Protein AF-A0A401QI69-F1 (afdb_monomer_lite)

Organism: Scyliorhinus torazame (NCBI:txid75743)

Structure (mmCIF, N/CA/C/O backbone):
data_AF-A0A401QI69-F1
#
_entry.id   AF-A0A401QI69-F1
#
loop_
_atom_site.group_PDB
_atom_site.id
_atom_site.type_symbol
_atom_site.label_atom_id
_atom_site.label_alt_id
_atom_site.label_comp_id
_atom_site.label_asym_id
_atom_site.label_entity_id
_atom_site.label_seq_id
_atom_site.pdbx_PDB_ins_code
_atom_site.Cartn_x
_atom_site.Cartn_y
_atom_site.Cartn_z
_atom_site.occupancy
_atom_site.B_iso_or_equiv
_atom_site.auth_seq_id
_atom_site.auth_comp_id
_atom_site.auth_asym_id
_atom_site.auth_atom_id
_atom_site.pdbx_PDB_model_num
ATOM 1 N N . MET A 1 1 ? -0.038 32.648 -5.788 1.00 33.47 1 MET A N 1
ATOM 2 C CA . MET A 1 1 ? 0.702 31.488 -5.249 1.00 33.47 1 MET A CA 1
ATOM 3 C C . MET A 1 1 ? -0.186 30.288 -5.475 1.00 33.47 1 MET A C 1
ATOM 5 O O . MET A 1 1 ? -1.221 30.206 -4.840 1.00 33.47 1 MET A O 1
ATOM 9 N N . SER A 1 2 ? 0.137 29.480 -6.484 1.00 39.25 2 SER A N 1
ATOM 10 C CA . SER A 1 2 ? -0.649 28.316 -6.895 1.00 39.25 2 SER A CA 1
ATOM 11 C C . SER A 1 2 ? -0.845 27.386 -5.707 1.00 39.25 2 SER A C 1
ATOM 13 O O . SER A 1 2 ? 0.152 26.938 -5.131 1.00 39.25 2 SER A O 1
ATOM 15 N N . GLU A 1 3 ? -2.108 27.150 -5.358 1.00 38.16 3 GLU A N 1
ATOM 16 C CA . GLU A 1 3 ? -2.562 26.102 -4.456 1.00 38.16 3 GLU A CA 1
ATOM 17 C C . GLU A 1 3 ? -1.846 24.822 -4.865 1.00 38.16 3 GLU A C 1
ATOM 19 O O . GLU A 1 3 ? -2.106 24.207 -5.897 1.00 38.16 3 GLU A O 1
ATOM 24 N N . ARG A 1 4 ? -0.801 24.506 -4.106 1.00 42.41 4 ARG A N 1
ATOM 25 C CA . ARG A 1 4 ? -0.162 23.212 -4.163 1.00 42.41 4 ARG A CA 1
ATOM 26 C C . ARG A 1 4 ? -1.216 22.327 -3.543 1.00 42.41 4 ARG A C 1
ATOM 28 O O . ARG A 1 4 ? -1.225 22.259 -2.320 1.00 42.41 4 ARG A O 1
ATOM 35 N N . ASP A 1 5 ? -2.103 21.763 -4.371 1.00 46.53 5 ASP A N 1
ATOM 36 C CA . ASP A 1 5 ? -2.910 20.598 -4.021 1.00 46.53 5 ASP A CA 1
ATOM 37 C C . ASP A 1 5 ? -2.026 19.777 -3.101 1.00 46.53 5 ASP A C 1
ATOM 39 O O . ASP A 1 5 ? -0.975 19.271 -3.530 1.00 46.53 5 ASP A O 1
ATOM 43 N N . GLU A 1 6 ? -2.340 19.811 -1.803 1.00 48.91 6 GLU A N 1
ATOM 44 C CA . GLU A 1 6 ? -1.684 18.968 -0.829 1.00 48.91 6 GLU A CA 1
ATOM 45 C C . GLU A 1 6 ? -1.808 17.605 -1.467 1.00 48.91 6 GLU A C 1
ATOM 47 O O . GLU A 1 6 ? -2.925 17.150 -1.708 1.00 48.91 6 GLU A O 1
ATOM 52 N N . ARG A 1 7 ? -0.686 17.035 -1.919 1.00 51.34 7 ARG A N 1
ATOM 53 C CA . ARG A 1 7 ? -0.672 15.737 -2.582 1.00 51.34 7 ARG A CA 1
ATOM 54 C C . ARG A 1 7 ? -1.041 14.750 -1.496 1.00 51.34 7 ARG A C 1
ATOM 56 O O . ARG A 1 7 ? -0.169 14.132 -0.893 1.00 51.34 7 ARG A O 1
ATOM 63 N N . LYS A 1 8 ? -2.329 14.706 -1.175 1.00 55.84 8 LYS A N 1
ATOM 64 C CA . LYS A 1 8 ? -2.927 13.856 -0.184 1.00 55.84 8 LYS A CA 1
ATOM 65 C C . LYS A 1 8 ? -2.769 12.505 -0.827 1.00 55.84 8 LYS A C 1
ATOM 67 O O . LYS A 1 8 ? -3.413 12.191 -1.828 1.00 55.84 8 LYS A O 1
ATOM 72 N N . TYR A 1 9 ? -1.738 11.800 -0.380 1.00 63.03 9 TYR A N 1
ATOM 73 C CA . TYR A 1 9 ? -1.490 10.452 -0.836 1.00 63.03 9 TYR A CA 1
ATOM 74 C C . TYR A 1 9 ? -2.805 9.695 -0.707 1.00 63.03 9 TYR A C 1
ATOM 76 O O . TYR A 1 9 ? -3.521 9.900 0.272 1.00 63.03 9 TYR A O 1
ATOM 84 N N . ALA A 1 10 ? -3.124 8.857 -1.694 1.00 72.12 10 ALA A N 1
ATOM 85 C CA . ALA A 1 10 ? -4.289 7.997 -1.589 1.00 72.12 10 ALA A CA 1
ATOM 86 C C . ALA A 1 10 ? -4.206 7.250 -0.247 1.00 72.12 10 ALA A C 1
ATOM 88 O O . ALA A 1 10 ? -3.209 6.577 0.048 1.00 72.12 10 ALA A O 1
ATOM 89 N N . GLU A 1 11 ? -5.208 7.487 0.590 1.00 78.56 11 GLU A N 1
ATOM 90 C CA . GLU A 1 11 ? -5.351 6.902 1.911 1.00 78.56 11 GLU A CA 1
ATOM 91 C C . GLU A 1 11 ? -6.562 5.980 1.849 1.00 78.56 11 GLU A C 1
ATOM 93 O O . GLU A 1 11 ? -7.652 6.388 1.451 1.00 78.56 11 GLU A O 1
ATOM 98 N N . ILE A 1 12 ? -6.337 4.714 2.182 1.00 85.06 12 ILE A N 1
ATOM 99 C CA . ILE A 1 12 ? -7.386 3.716 2.346 1.00 85.06 12 ILE A CA 1
ATOM 100 C C . ILE A 1 12 ? -8.232 4.173 3.535 1.00 85.06 12 ILE A C 1
ATOM 102 O O . ILE A 1 12 ? -7.693 4.459 4.604 1.00 85.06 12 ILE A O 1
ATOM 106 N N . SER A 1 13 ? -9.551 4.253 3.365 1.00 87.12 13 SER A N 1
ATOM 107 C CA . SER A 1 13 ? -10.431 4.592 4.480 1.00 87.12 13 SER A CA 1
ATOM 108 C C . SER A 1 13 ? -10.490 3.427 5.475 1.00 87.12 13 SER A C 1
ATOM 110 O O . SER A 1 13 ? -10.438 2.252 5.099 1.00 87.12 13 SER A O 1
ATOM 112 N N . LYS A 1 14 ? -10.641 3.736 6.767 1.00 87.00 14 LYS A N 1
ATOM 113 C CA . LYS A 1 14 ? -10.860 2.704 7.794 1.00 87.00 14 LYS A CA 1
ATOM 114 C C . LYS A 1 14 ? -12.120 1.871 7.518 1.00 87.00 14 LYS A C 1
ATOM 116 O O . LYS A 1 14 ? -12.157 0.696 7.866 1.00 87.00 14 LYS A O 1
ATOM 121 N N . ASP A 1 15 ? -13.116 2.460 6.857 1.00 87.75 15 ASP A N 1
ATOM 122 C CA . ASP A 1 15 ? -14.368 1.787 6.506 1.00 87.75 15 ASP A CA 1
ATOM 123 C C . ASP A 1 15 ? -14.136 0.708 5.440 1.00 87.75 15 ASP A C 1
ATOM 125 O O . ASP A 1 15 ? -14.675 -0.388 5.558 1.00 87.75 15 ASP A O 1
ATOM 129 N N . SER A 1 16 ? -13.248 0.946 4.467 1.00 88.19 16 SER A N 1
ATOM 130 C CA . SER A 1 16 ? -12.834 -0.089 3.511 1.00 88.19 16 SER A CA 1
ATOM 131 C C . SER A 1 16 ? -12.162 -1.274 4.212 1.00 88.19 16 SER A C 1
ATOM 133 O O . SER A 1 16 ? -12.422 -2.423 3.861 1.00 88.19 16 SER A O 1
ATOM 135 N N . VAL A 1 17 ? -11.330 -1.024 5.230 1.00 89.06 17 VAL A N 1
ATOM 136 C CA . VAL A 1 17 ? -10.694 -2.098 6.017 1.00 89.06 17 VAL A CA 1
ATOM 137 C C . VAL A 1 17 ? -11.736 -2.907 6.792 1.00 89.06 17 VAL A C 1
ATOM 139 O O . VAL A 1 17 ? -11.640 -4.133 6.841 1.00 89.06 17 VAL A O 1
ATOM 142 N N . LYS A 1 18 ? -12.760 -2.249 7.346 1.00 89.25 18 LYS A N 1
ATOM 143 C CA . LYS A 1 18 ? -13.867 -2.932 8.027 1.00 89.25 18 LYS A CA 1
ATOM 144 C C . LYS A 1 18 ? -14.687 -3.799 7.084 1.00 89.25 18 LYS A C 1
ATOM 146 O O . LYS A 1 18 ? -14.882 -4.967 7.386 1.00 89.25 18 LYS A O 1
ATOM 151 N N . LEU A 1 19 ? -15.075 -3.275 5.922 1.00 89.50 19 LEU A N 1
ATOM 152 C CA . LEU A 1 19 ? -15.814 -4.043 4.912 1.00 89.50 19 LEU A CA 1
ATOM 153 C C . LEU A 1 19 ? -15.033 -5.289 4.467 1.00 89.50 19 LEU A C 1
ATOM 155 O O . LEU A 1 19 ? -15.601 -6.363 4.272 1.00 89.50 19 LEU A O 1
ATOM 159 N N . MET A 1 20 ? -13.708 -5.169 4.352 1.00 89.56 20 MET A N 1
ATOM 160 C CA . MET A 1 20 ? -12.838 -6.307 4.055 1.00 89.56 20 MET A CA 1
ATOM 161 C C . MET A 1 20 ? -12.817 -7.328 5.193 1.00 89.56 20 MET A C 1
ATOM 163 O O . MET A 1 20 ? -12.861 -8.528 4.927 1.00 89.56 20 MET A O 1
ATOM 167 N N . ALA A 1 21 ? -12.789 -6.888 6.449 1.00 88.38 21 ALA A N 1
ATOM 168 C CA . ALA A 1 21 ? -12.858 -7.790 7.593 1.00 88.38 21 ALA A CA 1
ATOM 169 C C . ALA A 1 21 ? -14.214 -8.503 7.692 1.00 88.38 21 ALA A C 1
ATOM 171 O O . ALA A 1 21 ? -14.246 -9.724 7.857 1.00 88.38 21 ALA A O 1
ATOM 172 N N . GLU A 1 22 ? -15.315 -7.780 7.476 1.00 89.62 22 GLU A N 1
ATOM 173 C CA . GLU A 1 22 ? -16.673 -8.333 7.437 1.00 89.62 22 GLU A CA 1
ATOM 174 C C . GLU A 1 22 ? -16.807 -9.407 6.350 1.00 89.62 22 GLU A C 1
ATOM 176 O O . GLU A 1 22 ? -17.428 -10.444 6.576 1.00 89.62 22 GLU A O 1
ATOM 181 N N . SER A 1 23 ? -16.140 -9.229 5.201 1.00 87.44 23 SER A N 1
ATOM 182 C CA . SER A 1 23 ? -16.116 -10.236 4.128 1.00 87.44 23 SER A CA 1
ATOM 183 C C . SER A 1 23 ? -15.452 -11.563 4.531 1.00 87.44 23 SER A C 1
ATOM 185 O O . SER A 1 23 ? -15.744 -12.605 3.944 1.00 87.44 23 SER A O 1
ATOM 187 N N . VAL A 1 24 ? -14.583 -11.537 5.546 1.00 88.50 24 VAL A N 1
ATOM 188 C CA . VAL A 1 24 ? -13.916 -12.712 6.133 1.00 88.50 24 VAL A CA 1
ATOM 189 C C . VAL A 1 24 ? -14.643 -13.188 7.405 1.00 88.50 24 VAL A C 1
ATOM 191 O O . VAL A 1 24 ? -14.265 -14.198 7.995 1.00 88.50 24 VAL A O 1
ATOM 194 N N . GLY A 1 25 ? -15.719 -12.507 7.816 1.00 87.50 25 GLY A N 1
ATOM 195 C CA . GLY A 1 25 ? -16.477 -12.813 9.030 1.00 87.50 25 GLY A CA 1
ATOM 196 C C . GLY A 1 25 ? -15.823 -12.297 10.316 1.00 87.50 25 GLY A C 1
ATOM 197 O O . GLY A 1 25 ? -16.051 -12.866 11.381 1.00 87.50 25 GLY A O 1
ATOM 198 N N . LEU A 1 26 ? -14.988 -11.258 10.222 1.00 90.00 26 LEU A N 1
ATOM 199 C CA . LEU A 1 26 ? -14.308 -10.620 11.350 1.00 90.00 26 LEU A CA 1
ATOM 200 C C . LEU A 1 26 ? -14.850 -9.205 11.579 1.00 90.00 26 LEU A C 1
ATOM 202 O O . LEU A 1 26 ? -14.959 -8.420 10.642 1.00 90.00 26 LEU A O 1
ATOM 206 N N . GLU A 1 27 ? -15.108 -8.846 12.835 1.00 89.25 27 GLU A N 1
ATOM 207 C CA . GLU A 1 27 ? -15.415 -7.467 13.228 1.00 89.25 27 GLU A CA 1
ATOM 208 C C . GLU A 1 27 ? -14.159 -6.787 13.783 1.00 89.25 27 GLU A C 1
ATOM 210 O O . GLU A 1 27 ? -13.478 -7.321 14.662 1.00 89.25 27 GLU A O 1
ATOM 215 N N . LEU A 1 28 ? -13.841 -5.595 13.273 1.00 88.31 28 LEU A N 1
ATOM 216 C CA . LEU A 1 28 ? -12.686 -4.811 13.707 1.00 88.31 28 LEU A CA 1
ATOM 217 C C . LEU A 1 28 ? -13.124 -3.547 14.446 1.00 88.31 28 LEU A C 1
ATOM 219 O O . LEU A 1 28 ? -13.981 -2.795 13.981 1.00 88.31 28 LEU A O 1
ATOM 223 N N . GLY A 1 29 ? -12.461 -3.266 15.569 1.00 90.19 29 GLY A N 1
ATOM 224 C CA . GLY A 1 29 ? -12.606 -1.992 16.271 1.00 90.19 29 GLY A CA 1
ATOM 225 C C . GLY A 1 29 ? -12.080 -0.811 15.447 1.00 90.19 29 GLY A C 1
ATOM 226 O O . GLY A 1 29 ? -11.203 -0.965 14.592 1.00 90.19 29 GLY A O 1
ATOM 227 N N . ASP A 1 30 ? -12.593 0.388 15.723 1.00 89.25 30 ASP A N 1
ATOM 228 C CA . ASP A 1 30 ? -12.230 1.623 15.012 1.00 89.25 30 ASP A CA 1
ATOM 229 C C . ASP A 1 30 ? -10.731 1.930 15.049 1.00 89.25 30 ASP A C 1
ATOM 231 O O . ASP A 1 30 ? -10.159 2.331 14.037 1.00 89.25 30 ASP A O 1
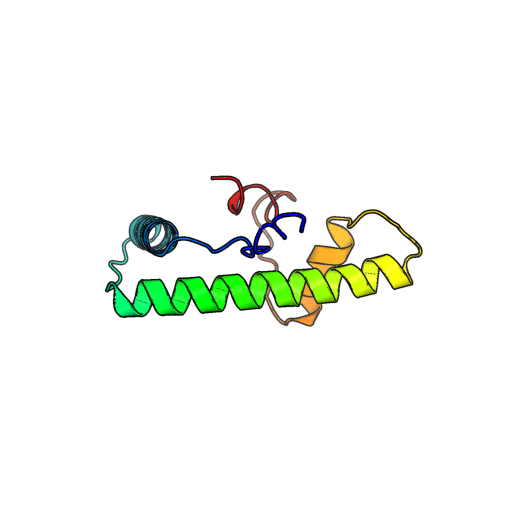ATOM 235 N N . GLU A 1 31 ? -10.096 1.715 16.200 1.00 90.62 31 GLU A N 1
ATOM 236 C CA . GLU A 1 31 ? -8.668 1.968 16.403 1.00 90.62 31 GLU A CA 1
ATOM 237 C C . GLU A 1 31 ? -7.803 1.005 15.579 1.00 90.62 31 GLU A C 1
ATOM 239 O O . GLU A 1 31 ? -6.915 1.433 14.842 1.00 90.62 31 GLU A O 1
ATOM 244 N N . VAL A 1 32 ? -8.128 -0.291 15.614 1.00 91.44 32 VAL A N 1
ATOM 245 C CA . VAL A 1 32 ? -7.431 -1.323 14.831 1.00 91.44 32 VAL A CA 1
ATOM 246 C C . VAL A 1 32 ? -7.625 -1.086 13.334 1.00 91.44 32 VAL A C 1
ATOM 248 O O . VAL A 1 32 ? -6.675 -1.191 12.564 1.00 91.44 32 VAL A O 1
ATOM 251 N N . SER A 1 33 ? -8.834 -0.702 12.919 1.00 89.50 33 SER A N 1
ATOM 252 C CA . SER A 1 33 ? -9.142 -0.392 11.518 1.00 89.50 33 SER A CA 1
ATOM 253 C C . SER A 1 33 ? -8.342 0.810 11.010 1.00 89.50 33 SER A C 1
ATOM 255 O O . SER A 1 33 ? -7.858 0.792 9.880 1.00 89.50 33 SER A O 1
ATOM 257 N N . ALA A 1 34 ? -8.168 1.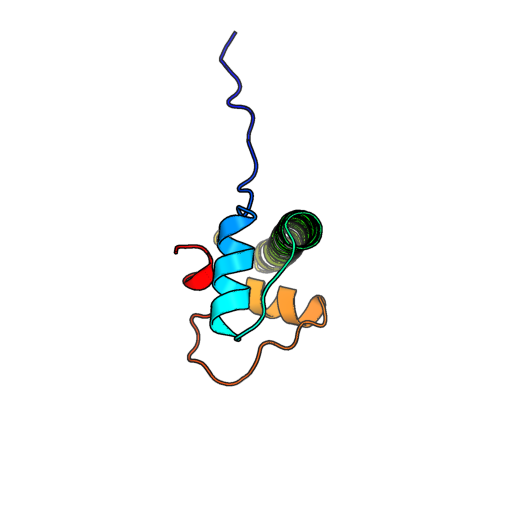844 11.841 1.00 88.50 34 ALA A N 1
ATOM 258 C CA . ALA A 1 34 ? -7.371 3.020 11.499 1.00 88.50 34 ALA A CA 1
ATOM 259 C C . ALA A 1 34 ? -5.869 2.700 11.399 1.00 88.50 34 ALA A C 1
ATOM 261 O O . ALA A 1 34 ? -5.216 3.138 10.451 1.00 88.50 34 ALA A O 1
A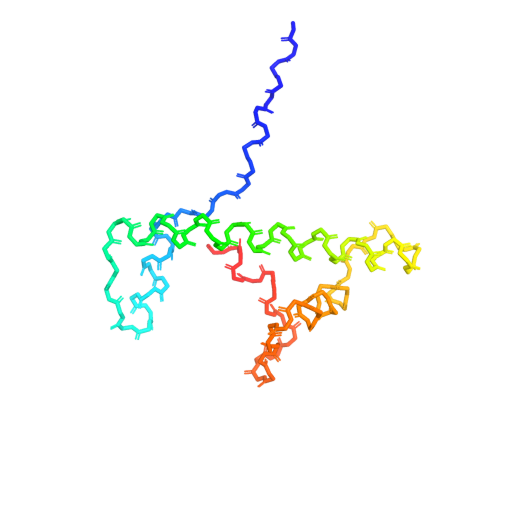TOM 262 N N . LEU A 1 35 ? -5.331 1.903 12.329 1.00 89.94 35 LEU A N 1
ATOM 263 C CA . LEU A 1 35 ? -3.937 1.448 12.283 1.00 89.94 35 LEU A CA 1
ATOM 264 C C . LEU A 1 35 ? -3.671 0.581 11.047 1.00 89.94 35 LEU A C 1
ATOM 266 O O . LEU A 1 35 ? -2.728 0.835 10.299 1.00 89.94 35 LEU A O 1
ATOM 270 N N . LEU A 1 36 ? -4.550 -0.385 10.772 1.00 88.62 36 LEU A N 1
ATOM 271 C CA . LEU A 1 36 ? -4.450 -1.240 9.589 1.00 88.62 36 LEU A CA 1
ATOM 272 C C . LEU A 1 36 ? -4.542 -0.440 8.288 1.00 88.62 36 LEU A C 1
ATOM 274 O O . LEU A 1 36 ? -3.808 -0.726 7.344 1.00 88.62 36 LEU A O 1
ATOM 278 N N . ALA A 1 37 ? -5.405 0.576 8.227 1.00 88.06 37 ALA A N 1
ATOM 279 C CA . ALA A 1 37 ? -5.496 1.449 7.062 1.00 88.06 37 ALA A CA 1
ATOM 280 C C . ALA A 1 37 ? -4.158 2.156 6.781 1.00 88.06 37 ALA A C 1
ATOM 282 O O . ALA A 1 37 ? -3.697 2.173 5.635 1.00 88.06 37 ALA A O 1
ATOM 283 N N . GLN A 1 38 ? -3.494 2.674 7.819 1.00 87.88 38 GLN A N 1
ATOM 284 C CA . GLN A 1 38 ? -2.179 3.309 7.689 1.00 87.88 38 GLN A CA 1
ATOM 285 C C . GLN A 1 38 ? -1.095 2.311 7.270 1.00 87.88 38 GLN A C 1
ATOM 287 O O . GLN A 1 38 ? -0.339 2.595 6.335 1.00 87.88 38 GLN A O 1
ATOM 292 N N . ASP A 1 39 ? -1.059 1.133 7.892 1.00 88.69 39 ASP A N 1
ATOM 293 C CA . ASP A 1 39 ? -0.089 0.078 7.585 1.00 88.69 39 ASP A CA 1
ATOM 294 C C . ASP A 1 39 ? -0.214 -0.417 6.141 1.00 88.69 39 ASP A C 1
ATOM 296 O O . ASP A 1 39 ? 0.782 -0.535 5.421 1.00 88.69 39 ASP A O 1
ATOM 300 N N . VAL A 1 40 ? -1.441 -0.662 5.676 1.00 87.31 40 VAL A N 1
ATOM 301 C CA . VAL A 1 40 ? -1.706 -1.068 4.289 1.00 87.31 40 VAL A CA 1
ATOM 302 C C . VAL A 1 40 ? -1.265 0.028 3.323 1.00 87.31 40 VAL A C 1
ATOM 304 O O . VAL A 1 40 ? -0.595 -0.257 2.327 1.00 87.31 40 VAL A O 1
ATOM 307 N N . CYS A 1 41 ? -1.568 1.291 3.626 1.00 86.69 41 CYS A N 1
ATOM 308 C CA . CYS A 1 41 ? -1.129 2.410 2.802 1.00 86.69 41 CYS A CA 1
ATOM 309 C C . CYS A 1 41 ? 0.398 2.525 2.728 1.00 86.69 41 CYS A C 1
ATOM 311 O O . CYS A 1 41 ? 0.944 2.798 1.655 1.00 86.69 41 CYS A O 1
ATOM 313 N N . TYR A 1 42 ? 1.091 2.329 3.851 1.00 86.50 42 TYR A N 1
ATOM 314 C CA . TYR A 1 42 ? 2.549 2.315 3.896 1.00 86.50 42 TYR A CA 1
ATOM 315 C C . TYR A 1 42 ? 3.106 1.189 3.016 1.00 86.50 42 TYR A C 1
ATOM 317 O O . TYR A 1 42 ? 3.896 1.455 2.106 1.00 86.50 42 TYR A O 1
ATOM 325 N N . ARG A 1 43 ? 2.621 -0.044 3.203 1.00 85.75 43 ARG A N 1
ATOM 326 C CA . ARG A 1 43 ? 3.074 -1.221 2.442 1.00 85.75 43 ARG A CA 1
ATOM 327 C C . ARG A 1 43 ? 2.828 -1.087 0.941 1.00 85.75 43 ARG A C 1
ATOM 329 O O . ARG A 1 43 ? 3.685 -1.467 0.141 1.00 85.75 43 ARG A O 1
ATOM 336 N N . LEU A 1 44 ? 1.691 -0.519 0.532 1.00 85.7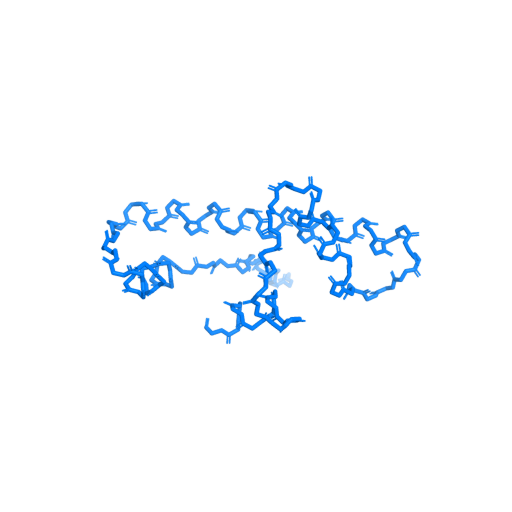5 44 LEU A N 1
ATOM 337 C CA . LEU A 1 44 ? 1.393 -0.250 -0.879 1.00 85.75 44 LEU A CA 1
ATOM 338 C C . LEU A 1 44 ? 2.385 0.745 -1.488 1.00 85.75 44 LEU A C 1
ATOM 340 O O . LEU A 1 44 ? 2.877 0.528 -2.600 1.00 85.75 44 LEU A O 1
ATOM 344 N N . ARG A 1 45 ? 2.708 1.823 -0.765 1.00 86.62 45 ARG A N 1
ATOM 345 C CA . ARG A 1 45 ? 3.681 2.827 -1.217 1.00 86.62 45 ARG A CA 1
ATOM 346 C C . ARG A 1 45 ? 5.085 2.244 -1.322 1.00 86.62 45 ARG A C 1
ATOM 348 O O . ARG A 1 45 ? 5.727 2.418 -2.356 1.00 86.62 45 ARG A O 1
ATOM 355 N N . GLU A 1 46 ? 5.517 1.508 -0.307 1.00 87.06 46 GLU A N 1
ATOM 356 C CA . GLU A 1 46 ? 6.816 0.832 -0.275 1.00 87.06 46 GLU A CA 1
ATOM 357 C C . GLU A 1 46 ? 6.956 -0.169 -1.432 1.00 87.06 46 GLU A C 1
ATOM 359 O O . GLU A 1 46 ? 7.908 -0.104 -2.212 1.00 87.06 46 GLU A O 1
ATOM 364 N N . THR A 1 47 ? 5.952 -1.027 -1.635 1.00 85.38 47 THR A N 1
ATOM 365 C CA . THR A 1 47 ? 5.946 -2.009 -2.732 1.00 85.38 47 THR A CA 1
ATOM 366 C C . THR A 1 47 ? 5.957 -1.326 -4.099 1.00 85.38 47 THR A C 1
ATOM 368 O O . THR A 1 47 ? 6.692 -1.737 -4.998 1.00 85.38 47 THR A O 1
ATOM 371 N N . THR A 1 48 ? 5.194 -0.241 -4.264 1.00 87.31 48 THR A N 1
ATOM 372 C CA . THR A 1 48 ? 5.177 0.544 -5.508 1.00 87.31 48 THR A CA 1
ATOM 373 C C . THR A 1 48 ? 6.534 1.190 -5.779 1.00 87.31 48 THR A C 1
ATOM 375 O O . THR A 1 48 ? 7.010 1.183 -6.916 1.00 87.31 48 THR A O 1
ATOM 378 N N . GLN A 1 49 ? 7.188 1.721 -4.744 1.00 88.06 49 GLN A N 1
ATOM 379 C CA . GLN A 1 49 ? 8.516 2.314 -4.856 1.00 88.06 49 GLN A CA 1
ATOM 380 C C . GLN A 1 49 ? 9.567 1.267 -5.248 1.00 88.06 49 GLN A C 1
ATOM 382 O O . GLN A 1 49 ? 10.368 1.522 -6.151 1.00 88.06 49 GLN A O 1
ATOM 387 N N . ASN A 1 50 ? 9.515 0.077 -4.650 1.00 85.44 50 ASN A N 1
ATOM 388 C CA . ASN A 1 50 ? 10.379 -1.050 -5.005 1.00 85.44 50 ASN A CA 1
ATOM 389 C C . ASN A 1 50 ? 10.121 -1.520 -6.449 1.00 85.44 50 ASN A C 1
ATOM 391 O O . ASN A 1 50 ? 11.055 -1.687 -7.233 1.00 85.44 50 ASN A O 1
ATOM 395 N N . GLY A 1 51 ? 8.853 -1.628 -6.858 1.00 85.38 51 GLY A N 1
ATOM 396 C CA . GLY A 1 51 ? 8.458 -1.918 -8.243 1.00 85.38 51 GLY A CA 1
ATOM 397 C C . GLY A 1 51 ? 9.003 -0.894 -9.242 1.00 85.38 51 GLY A C 1
ATOM 398 O O . GLY A 1 51 ? 9.498 -1.247 -10.314 1.00 85.38 51 GLY A O 1
ATOM 399 N N . ALA A 1 52 ? 8.991 0.390 -8.876 1.00 86.12 52 ALA A N 1
ATOM 400 C CA . ALA A 1 52 ? 9.544 1.451 -9.708 1.00 86.12 52 ALA A CA 1
ATOM 401 C C . ALA A 1 52 ? 11.068 1.339 -9.888 1.00 86.12 52 ALA A C 1
ATOM 403 O O . ALA A 1 52 ? 11.586 1.771 -10.921 1.00 86.12 52 ALA A O 1
ATOM 404 N N . GLN A 1 53 ? 11.797 0.743 -8.938 1.00 87.25 53 GLN A N 1
ATOM 405 C CA . GLN A 1 53 ? 13.215 0.431 -9.131 1.00 87.25 53 GLN A CA 1
ATOM 406 C C . GLN A 1 53 ? 13.392 -0.648 -10.205 1.00 87.25 53 GLN A C 1
ATOM 408 O O . GLN A 1 53 ? 14.158 -0.434 -11.146 1.00 87.25 53 GLN A O 1
ATOM 413 N N . PHE A 1 54 ? 12.626 -1.746 -10.156 1.00 83.56 54 PHE A N 1
ATOM 414 C CA . PHE A 1 54 ? 12.666 -2.788 -11.196 1.00 83.56 54 PHE A CA 1
ATOM 415 C C . PHE A 1 54 ? 12.329 -2.241 -12.590 1.00 83.56 54 PHE A C 1
ATOM 417 O O . PHE A 1 54 ? 13.039 -2.540 -13.552 1.00 83.56 54 PHE A O 1
ATOM 424 N N . MET A 1 55 ? 11.339 -1.349 -12.684 1.00 86.56 55 MET A N 1
ATOM 425 C CA . MET A 1 55 ? 10.996 -0.645 -13.924 1.00 86.56 55 MET A CA 1
ATOM 426 C C . MET A 1 55 ? 12.184 0.158 -14.485 1.00 86.56 55 MET A C 1
ATOM 428 O O . MET A 1 55 ? 12.498 0.057 -15.676 1.00 86.56 55 MET A O 1
ATOM 432 N N . LYS A 1 56 ? 12.866 0.934 -13.626 1.00 87.75 56 LYS A N 1
ATOM 433 C CA . LYS A 1 56 ? 14.044 1.733 -14.005 1.00 87.75 56 LYS A CA 1
ATOM 434 C C . LYS A 1 56 ? 15.199 0.845 -14.465 1.00 87.75 56 LYS A C 1
ATOM 436 O O . LYS A 1 56 ? 15.8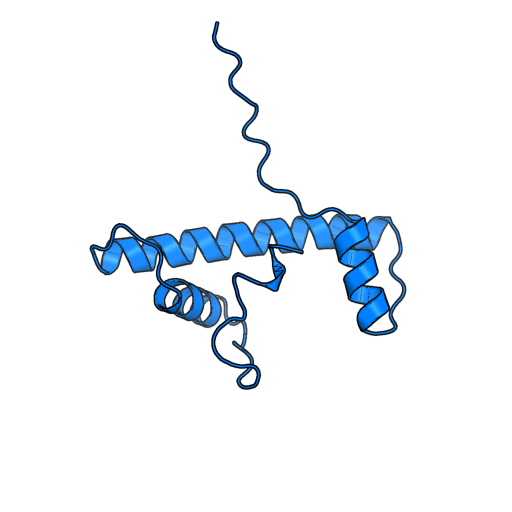15 1.142 -15.487 1.00 87.75 56 LYS A O 1
ATOM 441 N N . HIS A 1 57 ? 15.456 -0.264 -13.770 1.00 88.38 57 HIS A N 1
ATOM 442 C CA . HIS A 1 57 ? 16.479 -1.238 -14.163 1.00 88.38 57 HIS A CA 1
ATOM 443 C C . HIS A 1 57 ? 16.152 -1.928 -15.493 1.00 88.38 57 HIS A C 1
ATOM 445 O O . HIS A 1 57 ? 17.052 -2.197 -16.284 1.00 88.38 57 HIS A O 1
ATOM 451 N N . ALA A 1 58 ? 14.867 -2.130 -15.788 1.00 84.69 58 ALA A N 1
ATOM 452 C CA . ALA A 1 58 ? 14.394 -2.648 -17.068 1.00 84.69 58 ALA A CA 1
ATOM 453 C C . ALA A 1 58 ? 14.357 -1.593 -18.196 1.00 84.69 58 ALA A C 1
ATOM 455 O O . ALA A 1 58 ? 13.907 -1.906 -19.297 1.00 84.69 58 ALA A O 1
ATOM 456 N N . LYS A 1 59 ? 14.803 -0.347 -17.947 1.00 87.44 59 LYS A N 1
ATOM 457 C CA . LYS A 1 59 ? 14.754 0.796 -18.886 1.00 87.44 59 LYS A CA 1
ATOM 458 C C . LYS A 1 59 ? 13.347 1.102 -19.424 1.00 87.44 59 LYS A C 1
ATOM 460 O O . LYS A 1 59 ? 13.198 1.709 -20.485 1.00 87.44 59 LYS A O 1
ATOM 465 N N . ARG A 1 60 ? 12.300 0.702 -18.700 1.00 83.62 60 ARG A N 1
ATOM 466 C CA . ARG A 1 60 ? 10.903 0.966 -19.064 1.00 83.62 60 ARG A CA 1
ATOM 467 C C . ARG A 1 60 ? 10.417 2.242 -18.377 1.00 83.62 60 ARG A C 1
ATOM 469 O O . ARG A 1 60 ? 10.904 2.620 -17.320 1.00 83.62 60 ARG A O 1
ATOM 476 N N . ARG A 1 61 ? 9.449 2.924 -19.000 1.00 83.44 61 ARG A N 1
ATOM 477 C CA . ARG A 1 61 ? 8.770 4.111 -18.429 1.00 83.44 61 ARG A CA 1
ATOM 478 C C . ARG A 1 61 ? 7.373 3.803 -17.883 1.00 83.44 61 ARG A C 1
ATOM 480 O O . ARG A 1 61 ? 6.735 4.685 -17.321 1.00 83.44 61 ARG A O 1
ATOM 487 N N . ARG A 1 62 ? 6.888 2.573 -18.080 1.00 84.38 62 ARG A N 1
ATOM 488 C CA . ARG A 1 62 ? 5.597 2.076 -17.591 1.00 84.38 62 ARG A CA 1
ATOM 489 C C . ARG A 1 62 ? 5.836 0.951 -16.592 1.00 84.38 62 ARG A C 1
ATOM 491 O O . ARG A 1 62 ? 6.580 0.021 -16.910 1.00 84.38 62 ARG A O 1
ATOM 498 N N . LEU A 1 63 ? 5.194 1.050 -15.428 1.00 80.31 63 LEU A N 1
ATOM 499 C CA . LEU A 1 63 ? 5.198 -0.001 -14.413 1.00 80.31 63 LEU A CA 1
ATOM 500 C C . LEU A 1 63 ? 4.408 -1.190 -14.960 1.00 80.31 63 LEU A C 1
ATOM 502 O O . LEU A 1 63 ? 3.220 -1.051 -15.249 1.00 80.31 63 LEU A O 1
ATOM 506 N N . ALA A 1 64 ? 5.075 -2.322 -15.159 1.00 84.19 64 ALA A N 1
ATOM 507 C CA . ALA A 1 64 ? 4.414 -3.544 -15.593 1.00 84.19 64 ALA A CA 1
ATOM 508 C C . ALA A 1 64 ? 3.983 -4.367 -14.375 1.00 84.19 64 AL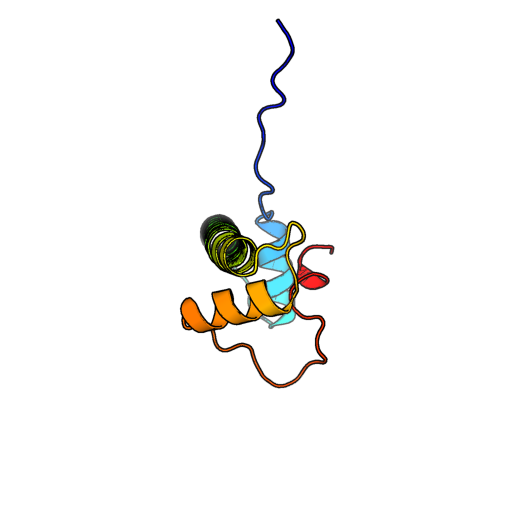A A C 1
ATOM 510 O O . ALA A 1 64 ? 4.594 -4.281 -13.308 1.00 84.19 64 ALA A O 1
ATOM 511 N N . VAL A 1 65 ? 2.971 -5.219 -14.556 1.00 85.19 65 VAL A N 1
ATOM 512 C CA . VAL A 1 65 ? 2.526 -6.171 -13.521 1.00 85.19 65 VAL A CA 1
ATOM 513 C C . VAL A 1 65 ? 3.689 -7.060 -13.064 1.00 85.19 65 VAL A C 1
ATOM 515 O O . VAL A 1 65 ? 3.812 -7.361 -11.883 1.00 85.19 65 VAL A O 1
ATOM 518 N N . GLU A 1 66 ? 4.605 -7.405 -13.970 1.00 84.81 66 GLU A N 1
ATOM 519 C CA . GLU A 1 66 ? 5.813 -8.177 -13.660 1.00 84.81 66 GLU A CA 1
ATOM 520 C C . GLU A 1 66 ? 6.756 -7.474 -12.668 1.00 84.81 66 GLU A C 1
ATOM 522 O O . GLU A 1 66 ? 7.311 -8.135 -11.790 1.00 84.81 66 GLU A O 1
ATOM 527 N N . ASP A 1 67 ? 6.916 -6.146 -12.761 1.00 82.25 67 ASP A N 1
ATOM 528 C CA . ASP A 1 67 ? 7.754 -5.381 -11.822 1.00 82.25 67 ASP A CA 1
ATOM 529 C C . ASP A 1 67 ? 7.149 -5.384 -10.426 1.00 82.25 67 ASP A C 1
ATOM 531 O O . ASP A 1 67 ? 7.856 -5.515 -9.428 1.00 82.25 67 ASP A O 1
ATOM 535 N N . PHE A 1 68 ? 5.825 -5.246 -10.370 1.00 84.12 68 PHE A N 1
ATOM 536 C CA . PHE A 1 68 ? 5.083 -5.239 -9.122 1.00 84.12 68 PHE A CA 1
ATOM 537 C C . PHE A 1 68 ? 5.089 -6.628 -8.471 1.00 84.12 68 PHE A C 1
ATOM 539 O O . PHE A 1 68 ? 5.397 -6.755 -7.290 1.00 84.12 68 PHE A O 1
ATOM 546 N N . ASN A 1 69 ? 4.875 -7.688 -9.255 1.00 85.06 69 ASN A N 1
ATOM 547 C CA . ASN A 1 69 ? 4.986 -9.071 -8.790 1.00 85.06 69 ASN A CA 1
ATOM 548 C C . ASN A 1 69 ? 6.399 -9.394 -8.284 1.00 85.06 69 ASN A C 1
ATOM 550 O O . ASN A 1 69 ? 6.554 -10.092 -7.282 1.00 85.06 69 ASN A O 1
ATOM 554 N N . ARG A 1 70 ? 7.444 -8.878 -8.946 1.00 82.62 70 ARG A N 1
ATOM 555 C CA . ARG A 1 70 ? 8.828 -9.024 -8.477 1.00 82.62 70 ARG A CA 1
ATOM 556 C C . ARG A 1 70 ? 9.064 -8.261 -7.171 1.00 82.62 70 ARG A C 1
ATOM 558 O O . ARG A 1 70 ? 9.723 -8.804 -6.289 1.00 82.62 70 ARG A O 1
ATOM 565 N N . ALA A 1 71 ? 8.498 -7.064 -7.019 1.00 84.81 71 ALA A N 1
ATOM 566 C CA . ALA A 1 71 ? 8.565 -6.299 -5.775 1.00 84.81 71 ALA A CA 1
ATOM 567 C C . ALA A 1 71 ? 7.869 -7.004 -4.604 1.00 84.81 71 ALA A C 1
ATOM 569 O O . ALA A 1 71 ? 8.439 -7.056 -3.520 1.00 84.81 71 ALA A O 1
ATOM 570 N N . LEU A 1 72 ? 6.704 -7.617 -4.832 1.00 82.00 72 LEU A N 1
ATOM 571 C CA . LEU A 1 72 ? 5.998 -8.407 -3.816 1.00 82.00 72 LEU A CA 1
ATOM 572 C C . LEU A 1 72 ? 6.818 -9.613 -3.344 1.00 82.00 72 LEU A C 1
ATOM 574 O O . LEU A 1 72 ? 6.969 -9.823 -2.142 1.00 82.00 72 LEU A O 1
ATOM 578 N N . ARG A 1 73 ? 7.424 -10.355 -4.282 1.00 80.88 73 ARG A N 1
ATOM 579 C CA . ARG A 1 73 ? 8.332 -11.467 -3.950 1.00 80.88 73 ARG A CA 1
ATOM 580 C C . ARG A 1 73 ? 9.539 -10.999 -3.141 1.00 80.88 73 ARG A C 1
ATOM 582 O O . ARG A 1 73 ? 9.982 -11.702 -2.241 1.00 80.88 73 ARG A O 1
ATOM 589 N N . TRP A 1 74 ? 10.071 -9.819 -3.457 1.00 75.81 74 TRP A N 1
ATOM 590 C CA . TRP A 1 74 ? 11.206 -9.239 -2.738 1.00 75.81 74 TRP A CA 1
ATOM 591 C C . TRP A 1 74 ? 10.827 -8.751 -1.333 1.00 75.81 74 TRP A C 1
ATOM 593 O O . TRP A 1 74 ? 11.635 -8.839 -0.417 1.00 75.81 74 TRP A O 1
ATOM 603 N N . ALA A 1 75 ? 9.576 -8.326 -1.145 1.00 71.88 75 ALA A N 1
ATOM 604 C CA . ALA A 1 75 ? 8.993 -7.991 0.152 1.00 71.88 75 ALA A CA 1
ATOM 605 C C . ALA A 1 75 ? 8.575 -9.227 0.985 1.00 71.88 75 ALA A C 1
ATOM 607 O O . ALA A 1 75 ? 7.932 -9.069 2.019 1.00 71.88 75 ALA A O 1
ATOM 608 N N . ASN A 1 76 ? 8.914 -10.450 0.546 1.00 65.25 76 ASN A N 1
ATOM 609 C CA . ASN A 1 76 ? 8.529 -11.719 1.178 1.00 65.25 76 ASN A CA 1
ATOM 610 C C . ASN A 1 76 ? 7.004 -11.886 1.360 1.00 65.25 76 ASN A C 1
ATOM 612 O O . ASN A 1 76 ? 6.546 -12.589 2.260 1.00 65.25 76 ASN A O 1
ATOM 616 N N . VAL A 1 77 ? 6.211 -11.231 0.507 1.00 62.47 77 VAL A N 1
ATOM 617 C CA . VAL A 1 77 ? 4.768 -11.454 0.420 1.00 62.47 77 VAL A CA 1
ATOM 618 C C . VAL A 1 77 ? 4.556 -12.571 -0.594 1.00 62.47 77 VAL A C 1
ATOM 620 O O . VAL A 1 77 ? 4.900 -12.423 -1.770 1.00 62.47 77 VAL A O 1
ATOM 623 N N . GLU A 1 78 ? 4.013 -13.704 -0.148 1.00 54.16 78 GLU A N 1
ATOM 624 C CA . GLU A 1 78 ? 3.599 -14.768 -1.057 1.00 54.16 78 GLU A CA 1
ATOM 625 C C . GLU A 1 78 ? 2.532 -14.211 -2.004 1.00 54.16 78 GLU A C 1
ATOM 627 O O . GLU A 1 78 ? 1.433 -13.829 -1.600 1.00 54.16 78 GLU A O 1
ATOM 632 N N . VAL A 1 79 ? 2.871 -14.129 -3.292 1.00 53.69 79 VAL A N 1
ATOM 633 C CA . VAL A 1 79 ? 1.876 -13.899 -4.338 1.00 53.69 79 VAL A CA 1
ATOM 634 C C . VAL A 1 79 ? 1.098 -15.201 -4.428 1.00 53.69 79 VAL A C 1
ATOM 636 O O . VAL A 1 79 ? 1.577 -16.142 -5.055 1.00 53.69 79 VAL A O 1
ATOM 639 N N . GLY A 1 80 ? -0.038 -15.271 -3.731 1.00 44.84 80 GLY A N 1
ATOM 640 C CA . GLY A 1 80 ? -0.896 -16.450 -3.719 1.00 44.84 80 GLY A CA 1
ATOM 641 C C . GLY A 1 80 ? -1.176 -16.914 -5.146 1.00 44.84 80 GLY A C 1
ATOM 642 O O . GLY A 1 80 ? -1.819 -16.209 -5.927 1.00 44.84 80 GLY A O 1
ATOM 643 N N . ASP A 1 81 ? -0.648 -18.084 -5.489 1.00 42.94 81 ASP A N 1
ATOM 644 C CA . ASP A 1 81 ? -1.000 -18.804 -6.702 1.00 42.94 81 ASP A CA 1
ATOM 645 C C . ASP A 1 81 ? -2.463 -19.239 -6.561 1.00 42.94 81 ASP A C 1
ATOM 647 O O . ASP A 1 81 ? -2.793 -20.016 -5.668 1.00 42.94 81 ASP A O 1
ATOM 651 N N . GLY A 1 82 ? -3.365 -18.673 -7.367 1.00 40.88 82 GLY A N 1
ATOM 652 C CA . GLY A 1 82 ? -4.769 -19.100 -7.346 1.00 40.88 82 GLY A CA 1
ATOM 653 C C . GLY A 1 82 ? -5.838 -18.012 -7.362 1.00 40.88 82 GLY A C 1
ATOM 654 O O . GLY A 1 82 ? -6.865 -18.179 -6.712 1.00 40.88 82 GLY A O 1
ATOM 655 N N . ARG A 1 83 ? -5.647 -16.925 -8.119 1.00 38.91 83 ARG A N 1
ATOM 656 C CA . ARG A 1 83 ? -6.749 -16.216 -8.804 1.00 38.91 83 ARG A CA 1
ATOM 657 C C . ARG A 1 83 ? -6.179 -15.347 -9.931 1.00 38.91 83 ARG A C 1
ATOM 659 O O . ARG A 1 83 ? -5.751 -14.220 -9.712 1.00 38.91 83 ARG A O 1
ATOM 666 N N . ASP A 1 84 ? -6.108 -15.941 -11.122 1.00 35.75 84 ASP A N 1
ATOM 667 C CA . ASP A 1 84 ? -5.932 -15.325 -12.446 1.00 35.75 84 ASP A CA 1
ATOM 668 C C . ASP A 1 84 ? -5.343 -13.906 -12.486 1.00 35.75 84 ASP A C 1
ATOM 670 O O . ASP A 1 84 ? -6.088 -12.935 -12.586 1.00 35.75 84 ASP A O 1
ATOM 674 N N . GLY A 1 85 ? -4.009 -13.785 -12.471 1.00 40.28 85 GLY A N 1
ATOM 675 C CA . GLY A 1 85 ? -3.220 -12.744 -13.163 1.00 40.28 85 GLY A CA 1
ATOM 676 C C . GLY A 1 85 ? -3.582 -11.251 -13.012 1.00 40.28 85 GLY A C 1
ATOM 677 O O . GLY A 1 85 ? -3.001 -10.429 -13.717 1.00 40.28 85 GLY A O 1
ATOM 678 N N . LYS A 1 86 ? -4.520 -10.869 -12.139 1.00 38.78 86 LYS A N 1
ATOM 679 C CA . LYS A 1 86 ? -5.134 -9.527 -12.060 1.00 38.78 86 LYS A CA 1
ATOM 680 C C . LYS A 1 86 ? -5.161 -8.954 -10.640 1.00 38.78 86 LYS A C 1
ATOM 682 O O . LYS A 1 86 ? -5.890 -8.002 -10.371 1.00 38.78 86 LYS A O 1
ATOM 687 N N . VAL A 1 87 ? -4.389 -9.519 -9.715 1.00 40.75 87 VAL A N 1
ATOM 688 C CA . VAL A 1 87 ? -4.611 -9.278 -8.279 1.00 40.75 87 VAL A CA 1
ATOM 689 C C . VAL A 1 87 ? -4.229 -7.870 -7.803 1.00 40.75 87 VAL A C 1
ATOM 691 O O . VAL A 1 87 ? -4.799 -7.410 -6.825 1.00 40.75 87 VAL A O 1
ATOM 694 N N . CYS A 1 88 ? -3.379 -7.098 -8.480 1.00 38.34 88 CYS A N 1
ATOM 695 C CA . CYS A 1 88 ? -2.914 -5.842 -7.862 1.00 38.34 88 CYS A CA 1
ATOM 696 C C . CYS A 1 88 ? -3.675 -4.563 -8.244 1.00 38.34 88 CYS A C 1
ATOM 698 O O . CYS A 1 88 ? -3.475 -3.552 -7.583 1.00 38.34 88 CYS A O 1
ATOM 700 N N . VAL A 1 89 ? -4.549 -4.570 -9.259 1.00 37.91 89 VAL A N 1
ATOM 701 C CA . VAL A 1 89 ? -5.235 -3.327 -9.694 1.00 37.91 89 VAL A CA 1
ATOM 702 C C . VAL A 1 89 ? -6.737 -3.344 -9.409 1.00 37.91 89 VAL A C 1
ATOM 704 O O . VAL A 1 89 ? -7.326 -2.292 -9.194 1.00 37.91 89 VAL A O 1
ATOM 707 N N . ALA A 1 90 ? -7.365 -4.523 -9.353 1.00 32.31 90 ALA A N 1
ATOM 708 C CA . ALA A 1 90 ? -8.812 -4.613 -9.159 1.00 32.31 90 ALA A CA 1
ATOM 709 C C . ALA A 1 90 ? -9.249 -4.299 -7.717 1.00 32.31 90 ALA A C 1
ATOM 711 O O . ALA A 1 90 ? -10.271 -3.653 -7.524 1.00 32.31 90 ALA A O 1
ATOM 712 N N . PHE A 1 91 ? -8.462 -4.691 -6.708 1.00 32.47 91 PHE A N 1
ATOM 713 C CA . PHE A 1 91 ? -8.826 -4.486 -5.298 1.00 32.47 91 PHE A CA 1
ATOM 714 C C . PHE A 1 91 ? -8.565 -3.068 -4.769 1.00 32.47 91 PHE A C 1
ATOM 716 O O . PHE A 1 91 ? -8.997 -2.745 -3.671 1.00 32.47 91 PHE A O 1
ATOM 723 N N . LEU A 1 92 ? -7.877 -2.223 -5.544 1.00 33.62 92 LEU A N 1
ATOM 724 C CA . LEU A 1 92 ? -7.644 -0.812 -5.215 1.00 33.62 92 LEU A CA 1
ATOM 725 C C . LEU A 1 92 ? -8.629 0.129 -5.940 1.00 33.62 92 LEU A C 1
ATOM 727 O O . LEU A 1 92 ? -8.520 1.343 -5.808 1.00 33.62 92 LEU A O 1
ATOM 731 N N . CYS A 1 93 ? -9.547 -0.420 -6.746 1.00 26.30 93 CYS A N 1
ATOM 732 C CA . CYS A 1 93 ? -10.499 0.341 -7.561 1.00 26.30 93 CYS A CA 1
ATOM 733 C C . CYS A 1 93 ? -11.971 0.102 -7.166 1.00 26.30 93 CYS A C 1
ATOM 735 O O . CYS A 1 93 ? -12.863 0.497 -7.919 1.00 26.30 93 CYS A O 1
ATOM 737 N N . LEU A 1 94 ? -12.205 -0.550 -6.021 1.00 30.97 94 LEU A N 1
ATOM 738 C CA . LEU A 1 94 ? -13.500 -0.657 -5.344 1.00 30.97 94 LEU A CA 1
ATOM 739 C C . LEU A 1 94 ? -13.506 0.255 -4.117 1.00 30.97 94 LEU A C 1
ATOM 741 O O . LEU A 1 94 ? -12.496 0.230 -3.378 1.00 30.97 94 LEU A O 1
#

Radius of gyration: 15.77 Å; chains: 1; bounding box: 33×51×36 Å

Sequence (94 aa):
MSERDERKYAEISKDSVKLMAESVGLELGDEVSALLAQDVCYRLRETTQNGAQFMKHAKRRRLAVEDFNRALRWANVEVGDGRDGKVCVAFLCL

Foldseek 3Di:
DDPPPPPPDDFDDLVLQQVVCVVVVHGDDSVRSNVVRVVVSVVVVQLVVQLVVVCVVVVHPDRDPVSSVVSCVVVVNPPDDDDPDDPPPPSVVD

Secondary structure (DSSP, 8-state):
-------------HHHHHHHHHHTT----HHHHHHHHHHHHHHHHHHHHHHHHHHHHTT-SS--HHHHHHHHHHTT----SSSTT-HHHHTT--

InterPro domains:
  IPR004823 TATA box binding protein associated factor (TAF), histone-like fold domain [PF02969] (11-73)
  IPR004823 TATA box binding protein associated factor (TAF), histone-like fold domain [SM00803] (10-73)
  IPR009072 Histone-fold [G3DSA:1.10.20.10] (9-73)
  IPR009072 Histone-fold [SSF47113] (8-74)
  IPR037796 Transcription initiation factor TFIID subunit 6 [PTHR10221] (8-78)

pLDDT: mean 73.28, std 20.6, range [26.3, 91.44]